Protein AF-A0A1B7WN55-F1 (afdb_monomer_lite)

Foldseek 3Di:
DDDQDPVNVVVVVVLVVLLCCLDPVNVVVLVVLCVVLVLVDQLFDQDPVRHTDVVSSVVSVVSNVVSVVSVVSNVVVVVPPPDDDDPDDDD

Organism: NCBI:txid1710896

Radius of gyration: 20.49 Å; chains: 1; bounding box: 65×28×54 Å

Secondary structure (DSSP, 8-state):
-PPPPHHHHHHHHHHHHHHHTTSHHHHHHHHHHHHHHTTTS-SS-B-TTS-B-HHHHHHHHHHHHHHHHHHHHHHHGGGSS----PPP---

pLDDT: mean 75.54, std 13.37, range [43.72, 90.25]

Sequence (91 aa):
MPTITDRDLEIQRIAAAYGYFETDPGKLVISDLEKAFGIHAQAFLPDSKGDFCPIRAAIRDGQRSVLLHMKAIATKHNNGETTKKPDPKRD

Structure (mmCIF, N/CA/C/O backbone):
data_AF-A0A1B7WN55-F1
#
_entry.id   AF-A0A1B7WN55-F1
#
loop_
_atom_site.group_PDB
_atom_site.id
_atom_site.type_symbol
_atom_site.label_atom_id
_atom_site.label_alt_id
_atom_site.label_comp_id
_atom_site.label_asym_id
_atom_site.label_entity_id
_atom_site.label_seq_id
_atom_site.pdbx_PDB_ins_code
_atom_site.Cartn_x
_atom_site.Cartn_y
_atom_site.Cartn_z
_atom_site.occupancy
_atom_site.B_iso_or_equiv
_atom_site.auth_seq_id
_atom_site.auth_comp_id
_atom_site.auth_asym_id
_atom_site.auth_atom_id
_atom_site.pdbx_PDB_model_num
ATOM 1 N N . MET A 1 1 ? 22.171 -8.575 -31.680 1.00 50.88 1 MET A N 1
ATOM 2 C CA . MET A 1 1 ? 21.320 -7.649 -30.904 1.00 50.88 1 MET A CA 1
ATOM 3 C C . MET A 1 1 ? 20.668 -8.459 -29.797 1.00 50.88 1 MET A C 1
ATOM 5 O O . MET A 1 1 ? 20.256 -9.570 -30.108 1.00 50.88 1 MET A O 1
ATOM 9 N N . PRO A 1 2 ? 20.648 -8.000 -28.537 1.00 62.28 2 PRO A N 1
ATOM 10 C CA . PRO A 1 2 ? 19.943 -8.720 -27.480 1.00 62.28 2 PRO A CA 1
ATOM 11 C C . PRO A 1 2 ? 18.443 -8.763 -27.804 1.00 62.28 2 PRO A C 1
ATOM 13 O O . PRO A 1 2 ? 17.855 -7.739 -28.150 1.00 62.28 2 PRO A O 1
ATOM 16 N N . THR A 1 3 ? 17.847 -9.951 -27.745 1.00 82.62 3 THR A N 1
ATOM 17 C CA . THR A 1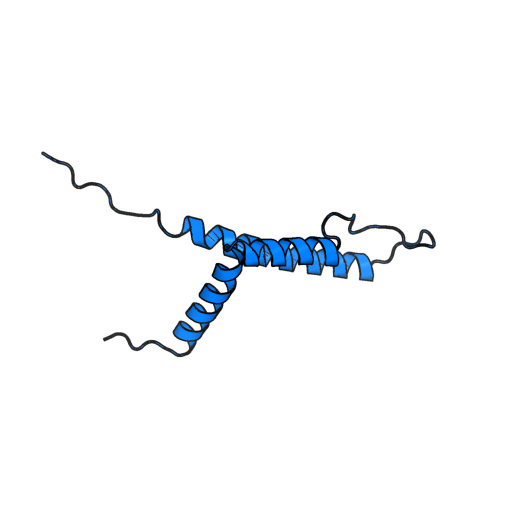 3 ? 16.414 -10.150 -27.981 1.00 82.62 3 THR A CA 1
ATOM 18 C C . THR A 1 3 ? 15.676 -9.848 -26.682 1.00 82.62 3 THR A C 1
ATOM 20 O O . THR A 1 3 ? 15.918 -10.519 -25.681 1.00 82.62 3 THR A O 1
ATOM 23 N N . ILE A 1 4 ? 14.814 -8.830 -26.682 1.00 80.12 4 ILE A N 1
ATOM 24 C CA . ILE A 1 4 ? 13.960 -8.514 -25.530 1.00 80.12 4 ILE A CA 1
ATOM 25 C C . ILE A 1 4 ? 12.977 -9.671 -25.349 1.00 80.12 4 ILE A C 1
ATOM 27 O O . ILE A 1 4 ? 12.300 -10.055 -26.303 1.00 80.12 4 ILE A O 1
ATOM 31 N N . THR A 1 5 ? 12.924 -10.241 -24.148 1.00 89.62 5 THR A N 1
ATOM 32 C CA . THR A 1 5 ? 12.001 -11.334 -23.830 1.00 89.62 5 THR A CA 1
ATOM 33 C C . THR A 1 5 ? 10.655 -10.792 -23.347 1.00 89.62 5 THR A C 1
ATOM 35 O O . THR A 1 5 ? 10.570 -9.669 -22.847 1.00 89.62 5 THR A O 1
ATOM 38 N N . ASP A 1 6 ? 9.596 -11.601 -23.424 1.00 87.19 6 ASP A N 1
ATOM 39 C CA . ASP A 1 6 ? 8.277 -11.230 -22.880 1.00 87.19 6 ASP A CA 1
ATOM 40 C C . ASP A 1 6 ? 8.345 -10.882 -21.386 1.00 87.19 6 ASP A C 1
ATOM 42 O O . ASP A 1 6 ? 7.671 -9.966 -20.915 1.00 87.19 6 ASP A O 1
ATOM 46 N N . ARG A 1 7 ? 9.240 -11.551 -20.651 1.00 81.88 7 ARG A N 1
ATOM 47 C CA . ARG A 1 7 ? 9.512 -11.261 -19.242 1.00 81.88 7 ARG A CA 1
ATOM 48 C C . ARG A 1 7 ? 10.091 -9.860 -19.042 1.00 81.88 7 ARG A C 1
ATOM 50 O O . ARG A 1 7 ? 9.722 -9.190 -18.082 1.00 81.88 7 ARG A O 1
ATOM 57 N N . ASP A 1 8 ? 10.973 -9.406 -19.929 1.00 83.75 8 ASP A N 1
ATOM 58 C CA . ASP A 1 8 ? 11.564 -8.065 -19.846 1.00 83.75 8 ASP A CA 1
ATOM 59 C C . ASP A 1 8 ? 10.511 -6.981 -20.109 1.00 83.75 8 ASP A C 1
ATOM 61 O O . ASP A 1 8 ? 10.473 -5.967 -19.411 1.00 83.75 8 ASP A O 1
ATOM 65 N N . LEU A 1 9 ? 9.605 -7.221 -21.064 1.00 86.00 9 LEU A N 1
ATOM 66 C CA . LEU A 1 9 ? 8.467 -6.337 -21.332 1.00 86.00 9 LEU A CA 1
ATOM 67 C C . LEU A 1 9 ? 7.509 -6.273 -20.140 1.00 86.00 9 LEU A C 1
ATOM 69 O O . LEU A 1 9 ? 6.997 -5.204 -19.807 1.00 86.00 9 LEU A O 1
ATOM 73 N N . GLU A 1 10 ? 7.267 -7.402 -19.480 1.00 81.94 10 GLU A N 1
ATOM 74 C CA . GLU A 1 10 ? 6.412 -7.457 -18.299 1.00 81.94 10 GLU A CA 1
ATOM 75 C C . GLU A 1 10 ? 7.033 -6.720 -17.106 1.00 81.94 10 GLU A C 1
ATOM 77 O O . GLU A 1 10 ? 6.356 -5.920 -16.459 1.00 81.94 10 GLU A O 1
ATOM 82 N N . ILE A 1 11 ? 8.341 -6.877 -16.881 1.00 81.94 11 ILE A N 1
ATOM 83 C CA . ILE A 1 11 ? 9.080 -6.102 -15.874 1.00 81.94 11 ILE A CA 1
ATOM 84 C C . ILE A 1 11 ? 8.974 -4.598 -16.160 1.00 81.94 11 ILE A C 1
ATOM 86 O O . ILE A 1 11 ? 8.705 -3.824 -15.241 1.00 81.94 11 ILE A O 1
ATOM 90 N N . GLN A 1 12 ? 9.128 -4.175 -17.418 1.00 82.19 12 GLN A N 1
ATOM 91 C CA . GLN A 1 12 ? 8.990 -2.767 -17.805 1.00 82.19 12 GLN A CA 1
ATOM 92 C C . GLN A 1 12 ? 7.575 -2.229 -17.570 1.00 82.19 12 GLN A C 1
ATOM 94 O O . GLN A 1 12 ? 7.420 -1.120 -17.060 1.00 82.19 12 GLN A O 1
ATOM 99 N N . ARG A 1 13 ? 6.535 -3.007 -17.895 1.00 84.00 13 ARG A N 1
ATOM 100 C CA . ARG A 1 13 ? 5.136 -2.623 -17.637 1.00 84.00 13 ARG A CA 1
ATOM 101 C C . ARG A 1 13 ? 4.864 -2.453 -16.150 1.00 84.00 13 ARG A C 1
ATOM 103 O O . ARG A 1 13 ? 4.239 -1.473 -15.753 1.00 84.00 13 ARG A O 1
ATOM 110 N N . ILE A 1 14 ? 5.353 -3.385 -15.335 1.00 82.81 14 ILE A N 1
ATOM 111 C CA . ILE A 1 14 ? 5.214 -3.328 -13.880 1.00 82.81 14 ILE A CA 1
ATOM 112 C C . ILE A 1 14 ? 5.949 -2.099 -13.333 1.00 82.81 14 ILE A C 1
ATOM 114 O O . ILE A 1 14 ? 5.367 -1.340 -12.562 1.00 82.81 14 ILE A O 1
ATOM 118 N N . ALA A 1 15 ? 7.186 -1.850 -13.770 1.00 80.00 15 ALA A N 1
ATOM 119 C CA . ALA A 1 15 ? 7.949 -0.670 -13.368 1.00 80.00 15 ALA A CA 1
ATOM 120 C C . ALA A 1 15 ? 7.226 0.638 -13.736 1.00 80.00 15 ALA A C 1
ATOM 122 O O . ALA A 1 15 ? 7.080 1.512 -12.886 1.00 80.00 15 ALA A O 1
ATOM 123 N N . ALA A 1 16 ? 6.691 0.742 -14.957 1.00 81.25 16 ALA A N 1
ATOM 124 C CA . ALA A 1 16 ? 5.922 1.905 -15.396 1.00 81.25 16 ALA A CA 1
ATOM 125 C C . ALA A 1 16 ? 4.640 2.114 -14.568 1.00 81.25 16 ALA A C 1
ATOM 127 O O . ALA A 1 16 ? 4.320 3.243 -14.196 1.00 81.25 16 ALA A O 1
ATOM 128 N N . ALA A 1 17 ? 3.927 1.033 -14.235 1.00 82.31 17 ALA A N 1
ATOM 129 C CA . ALA A 1 17 ? 2.746 1.096 -13.377 1.00 82.31 17 ALA A CA 1
ATOM 130 C C . ALA A 1 17 ? 3.090 1.584 -11.962 1.00 82.31 17 ALA A C 1
ATOM 132 O O . ALA A 1 17 ? 2.345 2.375 -11.389 1.00 82.31 17 ALA A O 1
ATOM 133 N N . TYR A 1 18 ? 4.232 1.167 -11.410 1.00 81.00 18 TYR A N 1
ATOM 134 C CA . TYR A 1 18 ? 4.692 1.680 -10.121 1.00 81.00 18 TYR A CA 1
ATOM 135 C C . TYR A 1 18 ? 5.154 3.139 -10.194 1.00 81.00 18 TYR A C 1
ATOM 137 O O . TYR A 1 18 ? 4.849 3.902 -9.280 1.00 81.00 18 TYR A O 1
ATOM 145 N N . GLY A 1 19 ? 5.790 3.549 -11.295 1.00 80.00 19 GLY A N 1
ATOM 146 C CA . GLY A 1 19 ? 6.175 4.943 -11.531 1.00 80.00 19 GLY A CA 1
ATOM 147 C C . GLY A 1 19 ? 4.981 5.906 -11.563 1.00 80.00 19 GLY A C 1
ATOM 148 O O . GLY A 1 19 ? 5.107 7.061 -11.163 1.00 80.00 19 GLY A O 1
ATOM 149 N N . TYR A 1 20 ? 3.779 5.443 -11.938 1.00 85.56 20 TYR A N 1
ATOM 150 C CA . TYR A 1 20 ? 2.563 6.264 -11.846 1.00 85.56 20 TYR A CA 1
ATOM 151 C C . TYR A 1 20 ? 2.312 6.780 -10.422 1.00 85.56 20 TYR A C 1
ATOM 153 O O . TYR A 1 20 ? 1.874 7.919 -10.256 1.00 85.56 20 TYR A O 1
ATOM 161 N N . PHE A 1 21 ? 2.625 5.991 -9.390 1.00 85.62 21 PHE A N 1
ATOM 162 C CA . PHE A 1 21 ? 2.401 6.380 -7.995 1.00 85.62 21 PHE A CA 1
ATOM 163 C C . PHE A 1 21 ? 3.298 7.530 -7.512 1.00 85.62 21 PHE A C 1
ATOM 165 O O . PHE A 1 21 ? 3.038 8.101 -6.453 1.00 85.62 21 PHE A O 1
ATOM 172 N N . GLU A 1 22 ? 4.310 7.911 -8.291 1.00 81.75 22 GLU A N 1
ATOM 173 C CA . GLU A 1 22 ? 5.167 9.072 -8.027 1.00 81.75 22 GLU A CA 1
ATOM 174 C C . GLU A 1 22 ? 4.576 10.380 -8.567 1.00 81.75 22 GLU A C 1
ATOM 176 O O . GLU A 1 22 ? 4.952 11.468 -8.123 1.00 81.75 22 GLU A O 1
ATOM 181 N N . THR A 1 23 ? 3.630 10.291 -9.502 1.00 87.25 23 THR A N 1
ATOM 182 C CA . THR A 1 23 ? 2.917 11.456 -10.033 1.00 87.25 23 THR A CA 1
ATOM 183 C C . THR A 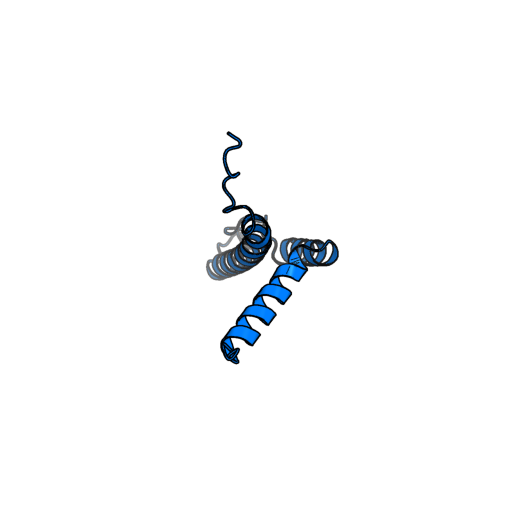1 23 ? 1.965 12.034 -8.984 1.00 87.25 23 THR A C 1
ATOM 185 O O . THR A 1 23 ? 1.534 11.333 -8.069 1.00 87.25 23 THR A O 1
ATOM 188 N N . ASP A 1 24 ? 1.583 13.305 -9.109 1.00 88.00 24 ASP A N 1
ATOM 189 C CA . ASP A 1 24 ? 0.625 13.910 -8.173 1.00 88.00 24 ASP A CA 1
ATOM 190 C C . ASP A 1 24 ? -0.745 13.198 -8.161 1.00 88.00 24 ASP A C 1
ATOM 192 O O . ASP A 1 24 ? -1.252 12.925 -7.069 1.00 88.00 24 ASP A O 1
ATOM 196 N N . PRO A 1 25 ? -1.314 12.773 -9.311 1.00 89.19 25 PRO A N 1
ATOM 197 C CA . PRO A 1 25 ? -2.471 11.876 -9.328 1.00 89.19 25 PRO A CA 1
ATOM 198 C C . PRO A 1 25 ? -2.220 10.544 -8.607 1.00 89.19 25 PRO A C 1
ATOM 200 O O . PRO A 1 25 ? -3.077 10.065 -7.867 1.00 89.19 25 PRO A O 1
ATOM 203 N N . GLY A 1 26 ? -1.038 9.952 -8.775 1.00 87.00 26 GLY A N 1
ATOM 204 C CA . GLY A 1 26 ? -0.647 8.721 -8.091 1.00 87.00 26 GLY A CA 1
ATOM 205 C C . GLY A 1 26 ? -0.565 8.867 -6.569 1.00 87.00 26 GLY A C 1
ATOM 206 O O . GLY A 1 26 ? -1.064 8.011 -5.835 1.00 87.00 26 GLY A O 1
ATOM 207 N N . LYS A 1 27 ? -0.016 9.984 -6.081 1.00 87.44 27 LYS A N 1
ATOM 208 C CA . LYS A 1 27 ? 0.024 10.317 -4.648 1.00 87.44 27 LYS A CA 1
ATOM 209 C C . LYS A 1 27 ? -1.377 10.499 -4.065 1.00 87.44 27 LYS A C 1
ATOM 211 O O . LYS A 1 27 ? -1.608 10.091 -2.928 1.00 87.44 27 LYS A O 1
ATOM 216 N N . LEU A 1 28 ? -2.314 11.067 -4.831 1.00 90.25 28 LEU A N 1
ATOM 217 C CA . LEU A 1 28 ? -3.720 11.170 -4.424 1.00 90.25 28 LEU A CA 1
ATOM 218 C C . LEU A 1 28 ? -4.363 9.788 -4.271 1.00 90.25 28 LEU A C 1
ATOM 220 O O . LEU A 1 28 ? -5.004 9.536 -3.254 1.00 90.25 28 LEU A O 1
ATOM 224 N N . VAL A 1 29 ? -4.119 8.869 -5.212 1.00 88.75 29 VAL A N 1
ATOM 225 C CA . VAL A 1 29 ? -4.586 7.475 -5.101 1.00 88.75 29 VAL A CA 1
ATOM 226 C C . VAL A 1 29 ? -4.033 6.813 -3.840 1.00 88.75 29 VAL A C 1
ATOM 228 O O . VAL A 1 29 ? -4.788 6.187 -3.099 1.00 88.75 29 VAL A O 1
ATOM 231 N N . ILE A 1 30 ? -2.736 6.981 -3.555 1.00 88.50 30 ILE A N 1
ATOM 232 C CA . ILE A 1 30 ? -2.141 6.478 -2.311 1.00 88.50 30 ILE A CA 1
ATOM 233 C C . ILE A 1 30 ? -2.861 7.078 -1.099 1.00 88.50 30 ILE A C 1
ATOM 235 O O . ILE A 1 30 ? -3.296 6.325 -0.234 1.00 88.50 30 ILE A O 1
ATOM 239 N N . SER A 1 31 ? -3.034 8.400 -1.046 1.00 87.94 31 SER A N 1
ATOM 240 C CA . SER A 1 31 ? -3.689 9.077 0.080 1.00 87.94 31 SER A CA 1
ATOM 241 C C . SER A 1 31 ? -5.125 8.593 0.313 1.00 87.94 31 SER A C 1
ATOM 243 O O . SER A 1 31 ? -5.541 8.411 1.459 1.00 87.94 31 SER A O 1
ATOM 245 N N . ASP A 1 32 ? -5.887 8.341 -0.749 1.00 89.50 32 ASP A N 1
ATOM 246 C CA . ASP A 1 32 ? -7.250 7.826 -0.621 1.00 89.50 32 ASP A CA 1
ATOM 247 C C . ASP A 1 32 ? -7.282 6.368 -0.153 1.00 89.50 32 ASP A C 1
ATOM 249 O O . ASP A 1 32 ? -8.116 6.016 0.686 1.00 89.50 32 ASP A O 1
ATOM 253 N N . LEU A 1 33 ? -6.332 5.536 -0.591 1.00 88.00 33 LEU A N 1
ATOM 254 C CA . LEU A 1 33 ? -6.171 4.176 -0.067 1.00 88.00 33 LEU A CA 1
ATOM 255 C C . LEU A 1 33 ? -5.789 4.176 1.419 1.00 88.00 33 LEU A C 1
ATOM 257 O O . LEU A 1 33 ? -6.293 3.353 2.183 1.00 88.00 33 LEU A O 1
ATOM 261 N N . GLU A 1 34 ? -4.952 5.117 1.861 1.00 87.50 34 GLU A N 1
ATOM 262 C CA . GLU A 1 34 ? -4.592 5.260 3.276 1.00 87.50 34 GLU A CA 1
ATOM 263 C C . GLU A 1 34 ? -5.807 5.548 4.157 1.00 87.50 34 GLU A C 1
ATOM 265 O O . GLU A 1 34 ? -5.950 4.958 5.235 1.00 87.50 34 GLU A O 1
ATOM 270 N N . LYS A 1 35 ? -6.707 6.417 3.679 1.00 86.94 35 LYS A N 1
ATOM 271 C CA . LYS A 1 35 ? -7.978 6.714 4.348 1.00 86.94 35 LYS A CA 1
ATOM 272 C C . LYS A 1 35 ? -8.901 5.499 4.335 1.00 86.94 35 LYS A C 1
ATOM 274 O O . LYS A 1 35 ? -9.428 5.137 5.384 1.00 86.94 35 LYS A O 1
ATOM 279 N N . ALA A 1 36 ? -9.073 4.856 3.178 1.00 83.88 36 ALA A N 1
ATOM 280 C CA . ALA A 1 36 ? -9.980 3.720 3.013 1.00 83.88 36 ALA A CA 1
ATOM 281 C C . ALA A 1 36 ? -9.581 2.519 3.884 1.00 83.88 36 ALA A C 1
ATOM 283 O O . ALA A 1 36 ? -10.438 1.871 4.483 1.00 83.88 36 ALA A O 1
ATOM 284 N N . PHE A 1 37 ? -8.282 2.240 3.993 1.00 82.62 37 PHE A N 1
ATOM 285 C CA . PHE A 1 37 ? -7.764 1.158 4.834 1.00 82.62 37 PHE A CA 1
ATOM 286 C C . PHE A 1 37 ? -7.584 1.564 6.298 1.00 82.62 37 PHE A C 1
ATOM 288 O O . PHE A 1 37 ? -7.331 0.708 7.145 1.00 82.62 37 PHE A O 1
ATOM 295 N N . GLY A 1 38 ? -7.714 2.855 6.617 1.00 77.81 38 GLY A N 1
ATOM 296 C CA . GLY A 1 38 ? -7.504 3.363 7.965 1.00 77.81 38 GLY A CA 1
ATOM 297 C C . GLY A 1 38 ? -6.122 2.993 8.496 1.00 77.81 38 GLY A C 1
ATOM 298 O O . GLY A 1 38 ? -6.007 2.581 9.645 1.00 77.81 38 GLY A O 1
ATOM 299 N N . ILE A 1 39 ? -5.071 3.108 7.675 1.00 73.31 39 ILE A N 1
ATOM 300 C CA . ILE A 1 39 ? -3.722 2.610 8.016 1.00 73.31 39 ILE A CA 1
ATOM 301 C C . ILE A 1 39 ? -3.092 3.284 9.248 1.00 73.31 39 ILE A C 1
ATOM 303 O O . ILE A 1 39 ? -2.101 2.792 9.789 1.00 73.31 39 ILE A O 1
ATOM 307 N N . HIS A 1 40 ? -3.639 4.42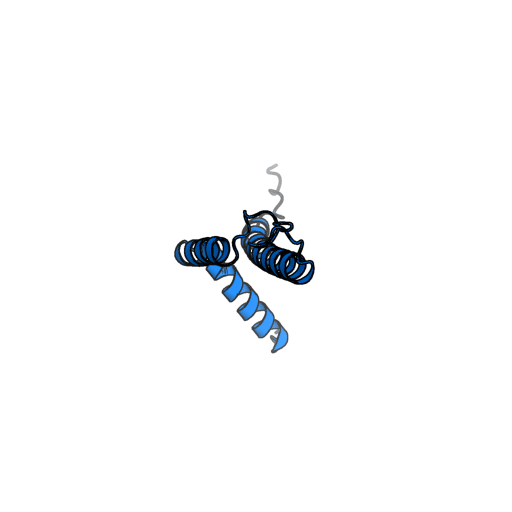9 9.661 1.00 72.25 40 HIS A N 1
ATOM 308 C CA . HIS A 1 40 ? -3.236 5.167 10.857 1.00 72.25 40 HIS A CA 1
ATOM 309 C C . HIS A 1 40 ? -4.051 4.777 12.095 1.00 72.25 40 HIS A C 1
ATOM 311 O O . HIS A 1 40 ? -3.706 5.177 13.205 1.00 72.25 40 HIS A O 1
ATOM 317 N N . ALA A 1 41 ? -5.122 3.999 11.928 1.00 70.38 41 ALA A N 1
ATOM 318 C CA . ALA A 1 41 ? -5.843 3.415 13.043 1.00 70.38 41 ALA A CA 1
ATOM 319 C C . ALA A 1 41 ? -5.002 2.297 13.671 1.00 70.38 41 ALA A C 1
ATOM 321 O O . ALA A 1 41 ? -4.273 1.576 12.988 1.00 70.38 41 ALA A O 1
ATOM 322 N N . GLN A 1 42 ? -5.129 2.118 14.985 1.00 69.75 42 GLN A N 1
ATOM 323 C CA . GLN A 1 42 ? -4.529 0.967 15.652 1.00 69.75 42 GLN A CA 1
ATOM 324 C C . GLN A 1 42 ? -5.047 -0.338 15.019 1.00 69.75 42 GLN A C 1
ATOM 326 O O . GLN A 1 42 ? -6.250 -0.531 14.812 1.00 69.75 42 GLN A O 1
ATOM 331 N N . ALA A 1 43 ? -4.123 -1.253 14.713 1.00 65.81 43 ALA A N 1
ATOM 332 C CA . ALA A 1 43 ? -4.468 -2.582 14.207 1.00 65.81 43 ALA A CA 1
ATOM 333 C C . ALA A 1 43 ? -5.303 -3.358 15.242 1.00 65.81 43 ALA A C 1
ATOM 335 O O . ALA A 1 43 ? -6.286 -4.010 14.895 1.00 65.81 43 ALA A O 1
ATOM 336 N N . PHE A 1 44 ? -4.958 -3.195 16.521 1.00 67.06 44 PHE A N 1
ATOM 337 C CA . PHE A 1 44 ? -5.638 -3.772 17.675 1.00 67.06 44 PHE A CA 1
ATOM 338 C C . PHE A 1 44 ? -6.631 -2.763 18.251 1.00 67.06 44 PHE A C 1
ATOM 340 O O . PHE A 1 44 ? -6.366 -2.140 19.275 1.00 67.06 44 PHE A O 1
ATOM 347 N N . LEU A 1 45 ? -7.759 -2.569 17.570 1.00 67.62 45 LEU A N 1
ATOM 348 C CA . LEU A 1 45 ? -8.885 -1.845 18.156 1.00 67.62 45 LEU A CA 1
ATOM 349 C C . LEU A 1 45 ? -9.931 -2.850 18.638 1.00 67.62 45 LEU A C 1
ATOM 351 O O . LEU A 1 45 ? -10.270 -3.759 17.869 1.00 67.62 45 LEU A O 1
ATOM 355 N N . PRO A 1 46 ? -10.448 -2.694 19.870 1.00 66.25 46 PRO A N 1
ATOM 356 C CA . PRO A 1 46 ? -11.644 -3.412 20.271 1.00 66.25 46 PRO A CA 1
ATOM 357 C C . PRO A 1 46 ? -12.786 -3.049 19.315 1.00 66.25 46 PRO A C 1
ATOM 359 O O . PRO A 1 46 ? -12.850 -1.938 18.777 1.00 66.25 46 PRO A O 1
ATOM 362 N N . ASP A 1 47 ? -13.659 -4.009 19.041 1.00 68.62 47 ASP A N 1
ATOM 363 C CA . ASP A 1 47 ? -14.845 -3.765 18.239 1.00 68.62 47 ASP A CA 1
ATOM 364 C C . ASP A 1 47 ? -15.861 -2.886 18.995 1.00 68.62 47 ASP A C 1
ATOM 366 O O . ASP A 1 47 ? -15.634 -2.440 20.121 1.00 68.62 47 ASP A O 1
ATOM 370 N N . SER A 1 48 ? -17.014 -2.618 18.380 1.00 68.31 48 SER A N 1
ATOM 371 C CA . SER A 1 48 ? -18.081 -1.821 18.999 1.00 68.31 48 SER A CA 1
ATOM 372 C C . SER A 1 48 ? -18.649 -2.429 20.291 1.00 68.31 48 SER A C 1
ATOM 374 O O . SER A 1 48 ? -19.439 -1.773 20.963 1.00 68.31 48 SER A O 1
ATOM 376 N N . LYS A 1 49 ? -18.297 -3.677 20.616 1.00 75.50 49 LYS A N 1
ATOM 377 C CA . LYS A 1 49 ? -18.682 -4.391 21.836 1.00 75.50 49 LYS A CA 1
ATOM 378 C C . LYS A 1 49 ? -17.537 -4.479 22.851 1.00 75.50 49 LYS A C 1
ATOM 380 O O . LYS A 1 49 ? -17.753 -4.993 23.941 1.00 75.50 49 LYS A O 1
ATOM 385 N N . GLY A 1 50 ? -16.359 -3.939 22.531 1.00 70.94 50 GLY A N 1
ATOM 386 C CA . GLY A 1 50 ? -15.178 -4.010 23.387 1.00 70.94 50 GLY A CA 1
ATOM 387 C C . GLY A 1 50 ? -14.298 -5.240 23.136 1.00 70.94 50 GLY A C 1
ATOM 388 O O . GLY A 1 50 ? -13.248 -5.355 23.765 1.00 70.94 50 GLY A O 1
ATOM 389 N N . ASP A 1 51 ? -14.680 -6.129 22.213 1.00 77.88 51 ASP A N 1
ATOM 390 C CA . ASP A 1 51 ? -14.006 -7.406 21.990 1.00 77.88 51 ASP A CA 1
ATOM 391 C C . ASP A 1 51 ? -12.875 -7.282 20.967 1.00 77.88 51 ASP A C 1
ATOM 393 O O . ASP A 1 51 ? -12.968 -6.591 19.946 1.00 77.88 51 ASP A O 1
ATOM 397 N N . PHE A 1 52 ? -11.781 -8.000 21.213 1.00 78.94 52 PHE A N 1
ATOM 398 C CA . PHE A 1 52 ? -10.680 -8.075 20.263 1.00 78.94 52 PHE A CA 1
ATOM 399 C C . PHE A 1 52 ? -11.008 -9.029 19.105 1.00 78.94 52 PHE A C 1
ATOM 401 O O . PHE A 1 52 ? -11.281 -10.211 19.309 1.00 78.94 52 PHE A O 1
ATOM 408 N N . CYS A 1 53 ? -10.903 -8.532 17.868 1.00 81.62 53 CYS A N 1
ATOM 409 C CA . CYS A 1 53 ? -11.078 -9.337 16.660 1.00 81.62 53 CYS A CA 1
ATOM 410 C C . CYS A 1 53 ? -9.728 -9.564 15.941 1.00 81.62 53 CYS A C 1
ATOM 412 O O . CYS A 1 53 ? -9.294 -8.698 15.171 1.00 81.62 53 CYS A O 1
ATOM 414 N N . PRO A 1 54 ? -9.072 -10.730 16.115 1.00 81.56 54 PRO A N 1
ATOM 415 C CA . PRO A 1 54 ? -7.761 -11.006 15.516 1.00 81.56 54 PRO A CA 1
ATOM 416 C C . PRO A 1 54 ? 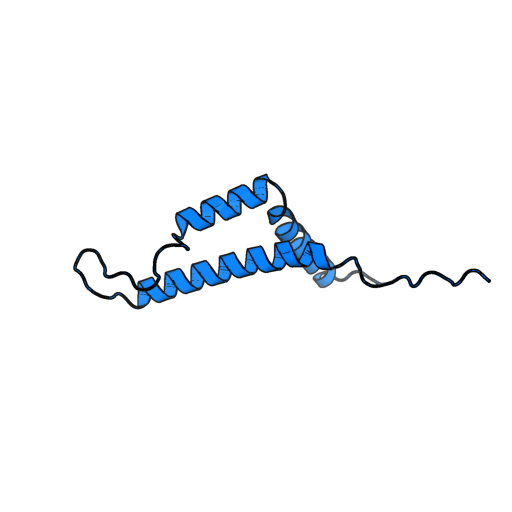-7.780 -10.994 13.984 1.00 81.56 54 PRO A C 1
ATOM 418 O O . PRO A 1 54 ? -6.825 -10.544 13.357 1.00 81.56 54 PRO A O 1
ATOM 421 N N . ILE A 1 55 ? -8.885 -11.428 13.370 1.00 84.44 55 ILE A N 1
ATOM 422 C CA . ILE A 1 55 ? -9.044 -11.441 11.909 1.00 84.44 55 ILE A CA 1
ATOM 423 C C . ILE A 1 55 ? -8.998 -10.013 11.352 1.00 84.44 55 ILE A C 1
ATOM 425 O O . ILE A 1 55 ? -8.303 -9.743 10.376 1.00 84.44 55 ILE A O 1
ATOM 429 N N . ARG A 1 56 ? -9.696 -9.069 11.995 1.00 79.44 56 ARG A N 1
ATOM 430 C CA . ARG A 1 56 ? -9.681 -7.656 11.588 1.00 79.44 56 ARG A CA 1
ATOM 431 C C . ARG A 1 56 ? -8.299 -7.028 11.739 1.00 79.44 56 ARG A C 1
ATOM 433 O O . ARG A 1 56 ? -7.891 -6.274 10.858 1.00 79.44 56 ARG A O 1
ATOM 440 N N . ALA A 1 57 ? -7.587 -7.346 12.820 1.00 82.38 57 ALA A N 1
ATOM 441 C CA . ALA A 1 57 ? -6.221 -6.875 13.026 1.00 82.38 57 ALA A CA 1
ATOM 442 C C . ALA A 1 57 ? -5.283 -7.378 11.915 1.00 82.38 57 ALA A C 1
ATOM 444 O O . ALA A 1 57 ? -4.562 -6.579 11.321 1.00 82.38 57 ALA A O 1
ATOM 445 N N . ALA A 1 58 ? -5.366 -8.667 11.567 1.00 86.31 58 ALA A N 1
ATOM 446 C CA . ALA A 1 58 ? -4.575 -9.261 10.490 1.00 86.31 58 ALA A CA 1
ATOM 447 C C . ALA A 1 58 ? -4.883 -8.645 9.112 1.00 86.31 58 ALA A C 1
ATOM 449 O O . ALA A 1 58 ? -3.966 -8.358 8.348 1.00 86.31 58 ALA A O 1
ATOM 450 N N . ILE A 1 59 ? -6.160 -8.385 8.801 1.00 85.56 59 ILE A N 1
ATOM 451 C CA . ILE A 1 59 ? -6.553 -7.735 7.538 1.00 85.56 59 ILE A CA 1
ATOM 452 C C . ILE A 1 59 ? -5.956 -6.326 7.440 1.00 85.56 59 ILE A C 1
ATOM 454 O O . ILE A 1 59 ? -5.388 -5.978 6.406 1.00 85.56 59 ILE A O 1
ATOM 458 N N . ARG A 1 60 ? -6.044 -5.527 8.511 1.00 83.50 60 ARG A N 1
ATOM 459 C CA . ARG A 1 60 ? -5.474 -4.169 8.540 1.00 83.50 60 ARG A CA 1
ATOM 460 C C . ARG A 1 60 ? -3.959 -4.178 8.388 1.00 83.50 60 ARG A C 1
ATOM 462 O O . ARG A 1 60 ? -3.414 -3.347 7.665 1.00 83.50 60 ARG A O 1
ATOM 469 N N . ASP A 1 61 ? -3.286 -5.120 9.040 1.00 85.38 61 ASP A N 1
ATOM 470 C CA . ASP A 1 61 ? -1.837 -5.268 8.917 1.00 85.38 61 ASP A CA 1
ATOM 471 C C . ASP A 1 61 ? -1.430 -5.659 7.485 1.00 85.38 61 ASP A C 1
ATOM 473 O O . ASP A 1 61 ? -0.544 -5.038 6.894 1.00 85.38 61 ASP A O 1
ATOM 477 N N . GLY A 1 62 ? -2.165 -6.587 6.860 1.00 87.00 62 GLY A N 1
ATOM 478 C CA . GLY A 1 62 ? -1.984 -6.945 5.452 1.00 87.00 62 GLY A CA 1
ATOM 479 C C . GLY A 1 62 ? -2.189 -5.761 4.500 1.00 87.00 62 GLY A C 1
ATOM 480 O O . GLY A 1 62 ? -1.349 -5.508 3.636 1.00 87.00 62 GLY A O 1
ATOM 481 N N . GLN A 1 63 ? -3.256 -4.980 4.693 1.00 88.06 63 GLN A N 1
ATOM 482 C CA . GLN A 1 63 ? -3.524 -3.763 3.914 1.00 88.06 63 GLN A CA 1
ATOM 483 C C . GLN A 1 63 ? -2.400 -2.728 4.062 1.00 88.06 63 GLN A C 1
ATOM 485 O O . GLN A 1 63 ? -1.944 -2.147 3.074 1.00 88.06 63 GLN A O 1
ATOM 490 N N . ARG A 1 64 ? -1.905 -2.532 5.289 1.00 85.94 64 ARG A N 1
ATOM 491 C CA . ARG A 1 64 ? -0.780 -1.635 5.573 1.00 85.94 64 ARG A CA 1
ATOM 492 C C . ARG A 1 64 ? 0.505 -2.103 4.890 1.00 85.94 64 ARG A C 1
ATOM 494 O O . ARG A 1 64 ? 1.222 -1.275 4.334 1.00 85.94 64 ARG A O 1
ATOM 501 N N . SER A 1 65 ? 0.776 -3.407 4.890 1.00 85.44 65 SER A N 1
ATOM 502 C CA . SER A 1 65 ? 1.940 -3.999 4.220 1.00 85.44 65 SER A CA 1
ATOM 503 C C . SER A 1 65 ? 1.932 -3.742 2.708 1.00 85.44 65 SER A C 1
ATOM 505 O O . SER A 1 65 ? 2.934 -3.284 2.156 1.00 85.44 65 SER A O 1
ATOM 507 N N . VAL A 1 66 ? 0.784 -3.926 2.044 1.00 86.50 66 VAL A N 1
ATOM 508 C CA . VAL A 1 66 ? 0.627 -3.632 0.606 1.00 86.50 66 VAL A CA 1
ATOM 509 C C . VAL A 1 66 ? 0.913 -2.160 0.311 1.00 86.50 66 VAL A C 1
ATOM 511 O O . VAL A 1 66 ? 1.670 -1.842 -0.605 1.00 86.50 66 VAL A O 1
ATOM 514 N N . LEU A 1 67 ? 0.369 -1.250 1.117 1.00 86.56 67 LEU A N 1
ATOM 515 C CA . LEU A 1 67 ? 0.528 0.1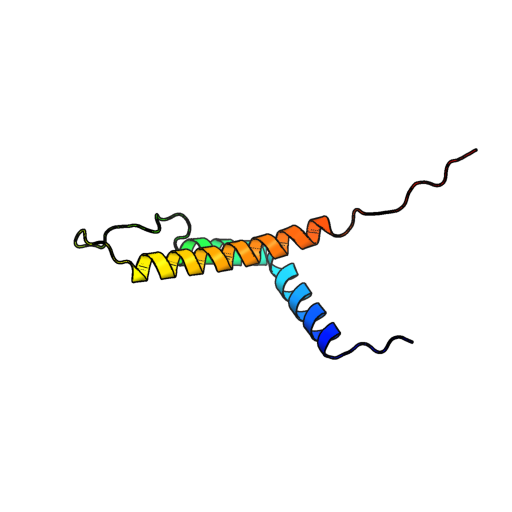85 0.893 1.00 86.56 67 LEU A CA 1
ATOM 516 C C . LEU A 1 67 ? 1.975 0.649 1.138 1.00 86.56 67 LEU A C 1
ATOM 518 O O . LEU A 1 67 ? 2.517 1.445 0.370 1.00 86.56 67 LEU A O 1
ATOM 522 N N . LEU A 1 68 ? 2.643 0.093 2.155 1.00 84.12 68 LEU A N 1
ATOM 523 C CA . LEU A 1 68 ? 4.076 0.300 2.382 1.00 84.12 68 LEU A CA 1
ATOM 524 C C . LEU A 1 68 ? 4.924 -0.237 1.225 1.00 84.12 68 LEU A C 1
ATOM 526 O O . LEU A 1 68 ? 5.895 0.411 0.841 1.00 84.12 68 LEU A O 1
ATOM 530 N N . HIS A 1 69 ? 4.554 -1.381 0.647 1.00 84.62 69 HIS A N 1
ATOM 531 C CA . HIS A 1 69 ? 5.241 -1.945 -0.511 1.00 84.62 69 HIS A CA 1
ATOM 532 C C . HIS A 1 69 ? 5.128 -1.037 -1.742 1.00 84.62 69 HIS A C 1
ATOM 534 O O . HIS A 1 69 ? 6.147 -0.707 -2.348 1.00 84.62 69 HIS A O 1
ATOM 540 N N . MET A 1 70 ? 3.917 -0.562 -2.057 1.00 83.19 70 MET A N 1
ATOM 541 C CA . MET A 1 70 ? 3.680 0.387 -3.154 1.00 83.19 70 MET A CA 1
ATOM 542 C C . MET A 1 70 ? 4.520 1.659 -2.981 1.00 83.19 70 MET A C 1
ATOM 544 O O . MET A 1 70 ? 5.202 2.083 -3.913 1.00 83.19 70 MET A O 1
ATOM 548 N N . LYS A 1 71 ? 4.544 2.219 -1.764 1.00 81.31 71 LYS A N 1
ATOM 549 C CA . LYS A 1 71 ? 5.373 3.386 -1.430 1.00 81.31 71 LYS A CA 1
ATOM 550 C C . LYS A 1 71 ? 6.868 3.107 -1.561 1.00 81.31 71 LYS A C 1
ATOM 552 O O . LYS A 1 71 ? 7.592 3.923 -2.113 1.00 81.31 71 LYS A O 1
ATOM 557 N N . ALA A 1 72 ? 7.346 1.969 -1.061 1.00 80.50 72 ALA A N 1
ATOM 558 C CA . ALA A 1 72 ? 8.765 1.628 -1.098 1.00 80.50 72 ALA A CA 1
ATOM 559 C C . ALA A 1 72 ? 9.286 1.460 -2.532 1.00 80.50 72 ALA A C 1
ATOM 561 O O . ALA A 1 72 ? 10.424 1.840 -2.809 1.00 80.50 72 ALA A O 1
ATOM 562 N N . ILE A 1 73 ? 8.473 0.908 -3.437 1.00 74.19 73 ILE A N 1
ATOM 563 C CA . ILE A 1 73 ? 8.836 0.781 -4.853 1.00 74.19 73 ILE A CA 1
ATOM 564 C C . ILE A 1 73 ? 8.855 2.154 -5.531 1.00 74.19 73 ILE A C 1
ATOM 566 O O . ILE A 1 73 ? 9.855 2.471 -6.172 1.00 74.19 73 ILE A O 1
ATOM 570 N N . ALA A 1 74 ? 7.831 2.987 -5.312 1.00 69.94 74 ALA A N 1
ATOM 571 C CA . ALA A 1 74 ? 7.793 4.364 -5.817 1.00 69.94 74 ALA A CA 1
ATOM 572 C C . ALA A 1 74 ? 9.003 5.198 -5.335 1.00 69.94 74 ALA A C 1
ATOM 574 O O . ALA A 1 74 ? 9.606 5.962 -6.077 1.00 69.94 74 ALA A O 1
ATOM 575 N N . THR A 1 75 ? 9.451 5.023 -4.087 1.00 64.94 75 THR A N 1
ATOM 576 C CA . THR A 1 75 ? 10.642 5.739 -3.597 1.00 64.94 75 THR A CA 1
ATOM 577 C C . THR A 1 75 ? 11.949 5.171 -4.164 1.00 64.94 75 THR A C 1
ATOM 579 O O . THR A 1 75 ? 12.890 5.924 -4.407 1.00 64.94 75 THR A O 1
ATOM 582 N N . LYS A 1 76 ? 12.051 3.852 -4.387 1.00 59.88 76 LYS A N 1
ATOM 583 C CA . LYS A 1 76 ? 13.273 3.222 -4.926 1.00 59.88 76 LYS A CA 1
ATOM 584 C C . LYS A 1 76 ? 13.580 3.635 -6.364 1.00 59.88 76 LYS A C 1
ATOM 586 O O . LYS A 1 76 ? 14.759 3.660 -6.712 1.00 59.88 76 LYS A O 1
ATOM 591 N N . HIS A 1 77 ? 12.577 4.002 -7.157 1.00 52.19 77 HIS A N 1
ATOM 592 C CA . HIS A 1 77 ? 12.794 4.529 -8.505 1.00 52.19 77 HIS A CA 1
ATOM 593 C C . HIS A 1 77 ? 13.619 5.837 -8.496 1.00 52.19 77 HIS A C 1
ATOM 595 O O . HIS A 1 77 ? 14.401 6.069 -9.411 1.00 52.19 77 HIS A O 1
ATOM 601 N N . ASN A 1 78 ? 13.563 6.630 -7.413 1.00 48.91 78 ASN A N 1
ATOM 602 C CA . ASN A 1 78 ? 14.375 7.848 -7.249 1.00 48.91 78 ASN A CA 1
ATOM 603 C C . ASN A 1 78 ? 15.857 7.583 -6.918 1.00 48.91 78 ASN A C 1
ATOM 605 O O . ASN A 1 78 ? 16.713 8.414 -7.210 1.00 48.91 78 ASN A O 1
ATOM 609 N N . ASN A 1 79 ? 16.190 6.436 -6.319 1.00 48.53 79 ASN A N 1
ATOM 610 C CA . ASN A 1 79 ? 17.559 6.143 -5.864 1.00 48.53 79 ASN A CA 1
ATOM 611 C C . ASN A 1 79 ? 18.364 5.289 -6.865 1.00 48.53 79 ASN A C 1
ATOM 613 O O . ASN A 1 79 ? 19.478 4.864 -6.559 1.00 48.53 79 ASN A O 1
ATOM 617 N N . GLY A 1 80 ? 17.806 5.030 -8.051 1.00 47.91 80 GLY A N 1
ATOM 618 C CA . GLY A 1 80 ? 18.390 4.176 -9.087 1.00 47.91 80 GLY A CA 1
ATOM 619 C C . GLY A 1 80 ? 19.367 4.853 -10.054 1.00 47.91 80 GLY A C 1
ATOM 620 O O . GLY A 1 80 ? 19.908 4.155 -10.905 1.00 47.91 80 GLY A O 1
ATOM 621 N N . GLU A 1 81 ? 19.635 6.160 -9.941 1.00 47.31 81 GLU A N 1
ATOM 622 C CA . GLU A 1 81 ? 20.421 6.892 -10.955 1.00 47.31 81 GLU A CA 1
ATOM 623 C C . GLU A 1 81 ? 21.540 7.797 -10.395 1.00 47.31 81 GLU A C 1
ATOM 625 O O . GLU A 1 81 ? 21.861 8.838 -10.955 1.00 47.31 81 GLU A O 1
ATOM 630 N N . THR A 1 82 ? 22.199 7.405 -9.296 1.00 43.72 82 THR A N 1
ATOM 631 C CA . THR A 1 82 ? 23.413 8.110 -8.810 1.00 43.72 82 THR A CA 1
ATOM 632 C C . THR A 1 82 ? 24.626 7.213 -8.564 1.00 43.72 82 THR A C 1
ATOM 634 O O . THR A 1 82 ? 25.540 7.584 -7.830 1.00 43.72 82 THR A O 1
ATOM 637 N N . THR A 1 83 ? 24.728 6.057 -9.232 1.00 48.19 83 THR A N 1
ATOM 638 C CA . THR A 1 83 ? 25.986 5.288 -9.225 1.00 48.19 83 THR A CA 1
ATOM 639 C C . THR A 1 83 ? 26.688 5.268 -10.590 1.00 48.19 83 THR A C 1
ATOM 641 O O . THR A 1 83 ? 26.373 4.472 -11.465 1.00 48.19 83 THR A O 1
ATOM 644 N N . LYS A 1 84 ? 27.744 6.104 -10.660 1.00 46.75 84 LYS A N 1
ATOM 645 C CA . LYS A 1 84 ? 28.937 6.103 -11.543 1.00 46.75 84 LYS A CA 1
ATOM 646 C C . LYS A 1 84 ? 28.918 6.943 -12.834 1.00 46.75 84 LYS A C 1
ATOM 648 O O . LYS A 1 84 ? 28.594 6.448 -13.906 1.00 46.75 84 LYS A O 1
ATOM 653 N N . LYS A 1 85 ? 29.615 8.086 -12.773 1.00 45.16 85 LYS A N 1
ATOM 654 C CA . LYS A 1 85 ? 30.929 8.224 -13.438 1.00 45.16 85 LYS A CA 1
ATOM 655 C C . LYS A 1 85 ? 31.925 8.867 -12.459 1.00 45.16 85 LYS A C 1
ATOM 657 O O . LYS A 1 85 ? 31.576 9.880 -11.865 1.00 45.16 85 LYS A O 1
ATOM 662 N N . PRO A 1 86 ? 33.126 8.301 -12.247 1.00 51.69 86 PRO A N 1
ATOM 663 C CA . PRO A 1 86 ? 34.220 9.070 -11.675 1.00 51.69 86 PRO A CA 1
ATOM 664 C C . PRO A 1 86 ? 34.688 10.080 -12.728 1.00 51.69 86 PRO A C 1
ATOM 666 O O . PRO A 1 86 ? 34.905 9.702 -13.883 1.00 51.69 86 PRO A O 1
ATOM 669 N N . ASP A 1 87 ? 34.812 11.347 -12.337 1.00 59.28 87 ASP A N 1
ATOM 670 C CA . ASP A 1 87 ? 35.431 12.377 -13.169 1.00 59.28 87 ASP A CA 1
ATOM 671 C C . ASP A 1 87 ? 36.819 11.902 -13.625 1.00 59.28 87 ASP A C 1
ATOM 673 O O . ASP A 1 87 ? 37.617 11.451 -12.790 1.00 59.28 87 ASP A O 1
ATOM 677 N N . PRO A 1 88 ? 37.147 11.975 -14.928 1.00 59.19 88 PRO A N 1
ATOM 678 C CA . PRO A 1 88 ? 38.513 11.755 -15.349 1.00 59.19 88 PRO A CA 1
ATOM 679 C C . PRO A 1 88 ? 39.327 12.927 -14.800 1.00 59.19 88 PRO A C 1
ATOM 681 O O . PRO A 1 88 ? 39.044 14.091 -15.094 1.00 59.19 88 PRO A O 1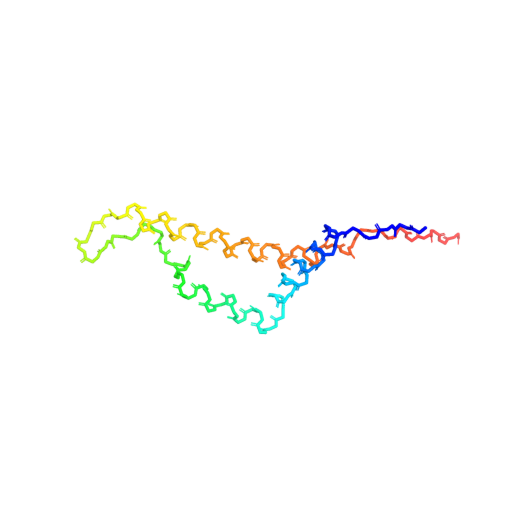
ATOM 684 N N . LYS A 1 89 ? 40.306 12.600 -13.951 1.00 58.72 89 LYS A N 1
ATOM 685 C CA . LYS A 1 89 ? 41.319 13.534 -13.456 1.00 58.72 89 LYS A CA 1
ATOM 686 C C . LYS A 1 89 ? 41.801 14.407 -14.618 1.00 58.72 89 LYS A C 1
ATOM 688 O O . LYS A 1 89 ? 42.203 13.875 -15.649 1.00 58.72 89 LYS A O 1
ATOM 693 N N . ARG A 1 90 ? 41.724 15.728 -14.449 1.00 48.38 90 ARG A N 1
ATOM 694 C CA . ARG A 1 90 ? 42.476 16.664 -15.284 1.00 48.38 90 ARG A CA 1
ATOM 695 C C . ARG A 1 90 ? 43.894 16.726 -14.727 1.00 48.38 90 ARG A C 1
ATOM 697 O O . ARG A 1 90 ? 44.047 16.906 -13.517 1.00 48.38 90 ARG A O 1
ATOM 704 N N . ASP A 1 91 ? 44.850 16.492 -15.617 1.00 57.91 91 ASP A N 1
ATOM 705 C CA . ASP A 1 91 ? 46.290 16.656 -15.408 1.00 57.91 91 ASP A CA 1
ATOM 706 C C . ASP A 1 91 ? 46.663 18.100 -15.037 1.00 57.91 91 ASP A C 1
ATOM 708 O O . ASP A 1 91 ? 45.960 19.035 -15.501 1.00 57.91 91 ASP A O 1
#